Protein AF-A0A938GX32-F1 (afdb_monomer_lite)

Structure (mmCIF, N/CA/C/O backbone):
data_AF-A0A938GX32-F1
#
_entry.id   AF-A0A938GX32-F1
#
loop_
_atom_site.group_PDB
_atom_site.id
_atom_site.type_symbol
_atom_site.label_atom_id
_atom_site.label_alt_id
_atom_site.label_comp_id
_atom_site.label_asym_id
_atom_site.label_entity_id
_atom_site.label_seq_id
_atom_site.pdbx_PDB_ins_code
_atom_site.Cartn_x
_atom_site.Cartn_y
_atom_site.Cartn_z
_atom_site.occupancy
_atom_site.B_iso_or_equiv
_atom_site.auth_seq_id
_atom_site.auth_comp_id
_atom_site.auth_asym_id
_atom_site.auth_atom_id
_atom_site.pdbx_PDB_model_num
ATOM 1 N N . MET A 1 1 ? -0.284 32.832 59.019 1.00 38.94 1 MET A N 1
ATOM 2 C CA . MET A 1 1 ? 0.494 31.575 58.935 1.00 38.94 1 MET A CA 1
ATOM 3 C C . MET A 1 1 ? 0.194 30.928 57.585 1.00 38.94 1 MET A C 1
ATOM 5 O O . MET A 1 1 ? -0.957 30.590 57.352 1.00 38.94 1 MET A O 1
ATOM 9 N N . LYS A 1 2 ? 1.154 30.857 56.650 1.00 41.47 2 LYS A N 1
ATOM 10 C CA . LYS A 1 2 ? 0.941 30.199 55.344 1.00 41.47 2 LYS A CA 1
ATOM 11 C C . LYS A 1 2 ? 1.153 28.694 55.520 1.00 41.47 2 LYS A C 1
ATOM 13 O O . LYS A 1 2 ? 2.239 28.285 55.919 1.00 41.47 2 LYS A O 1
ATOM 18 N N . ALA A 1 3 ? 0.122 27.892 55.268 1.00 53.88 3 ALA A N 1
ATOM 19 C CA . ALA A 1 3 ? 0.222 26.439 55.330 1.00 53.88 3 ALA A CA 1
ATOM 20 C C . ALA A 1 3 ? 1.142 25.931 54.205 1.00 53.88 3 ALA A C 1
ATOM 22 O O . ALA A 1 3 ? 0.924 26.232 53.032 1.00 53.88 3 ALA A O 1
ATOM 23 N N . SER A 1 4 ? 2.181 25.181 54.573 1.00 57.97 4 SER A N 1
ATOM 24 C CA . SER A 1 4 ? 3.049 24.472 53.632 1.00 57.97 4 SER A CA 1
ATOM 25 C C . SER A 1 4 ? 2.275 23.274 53.087 1.00 57.97 4 SER A C 1
ATOM 27 O O . SER A 1 4 ? 1.996 22.334 53.833 1.00 57.97 4 SER A O 1
ATOM 29 N N . GLN A 1 5 ? 1.873 23.312 51.814 1.00 65.06 5 GLN A N 1
ATOM 30 C CA . GLN A 1 5 ? 1.311 22.125 51.172 1.00 65.06 5 GLN A CA 1
ATOM 31 C C . GLN A 1 5 ? 2.396 21.039 51.120 1.00 65.06 5 GLN A C 1
ATOM 33 O O . GLN A 1 5 ? 3.505 21.298 50.639 1.00 65.06 5 GLN A O 1
ATOM 38 N N . PRO A 1 6 ? 2.127 19.821 51.616 1.00 76.69 6 PRO A N 1
ATOM 39 C CA . PRO A 1 6 ? 3.126 18.769 51.610 1.00 76.69 6 PRO A CA 1
ATOM 40 C C . PRO A 1 6 ? 3.465 18.405 50.161 1.00 76.69 6 PRO A C 1
ATOM 42 O O . PRO A 1 6 ? 2.586 18.168 49.337 1.00 76.69 6 PRO A O 1
ATOM 45 N N . ARG A 1 7 ? 4.767 18.315 49.854 1.00 71.81 7 ARG A N 1
ATOM 46 C CA . ARG A 1 7 ? 5.318 17.981 48.521 1.00 71.81 7 ARG A CA 1
ATOM 47 C C . ARG A 1 7 ? 4.637 16.778 47.854 1.00 71.81 7 ARG A C 1
ATOM 49 O O . ARG A 1 7 ? 4.528 16.715 46.636 1.00 71.81 7 ARG A O 1
ATOM 56 N N . ARG A 1 8 ? 4.152 15.835 48.663 1.00 69.00 8 ARG A N 1
ATOM 57 C CA . ARG A 1 8 ? 3.424 14.640 48.228 1.00 69.00 8 ARG A CA 1
ATOM 58 C C . ARG A 1 8 ? 2.077 14.956 47.570 1.00 69.00 8 ARG A C 1
ATOM 60 O O . ARG A 1 8 ? 1.705 14.258 46.635 1.00 69.00 8 ARG A O 1
ATOM 67 N N . ASP A 1 9 ? 1.381 15.996 48.011 1.00 68.12 9 ASP A N 1
ATOM 68 C CA . ASP A 1 9 ? 0.094 16.396 47.436 1.00 68.12 9 ASP A CA 1
ATOM 69 C C . ASP A 1 9 ? 0.293 17.204 46.147 1.00 68.12 9 ASP A C 1
ATOM 71 O O . ASP A 1 9 ? -0.450 17.019 45.188 1.00 68.12 9 ASP A O 1
ATOM 75 N N . PHE A 1 10 ? 1.379 17.981 46.054 1.00 70.81 10 PHE A N 1
ATOM 76 C CA . PHE A 1 10 ? 1.808 18.602 44.795 1.00 70.81 10 PHE A CA 1
ATOM 77 C C . PHE A 1 10 ? 2.172 17.554 43.730 1.00 70.81 10 PHE A C 1
ATOM 79 O O . PHE A 1 10 ? 1.712 17.640 42.594 1.00 70.81 10 PHE A O 1
ATOM 86 N N . LEU A 1 11 ? 2.941 16.523 44.102 1.00 71.81 11 LEU A N 1
ATOM 87 C CA . LEU A 1 11 ? 3.303 15.432 43.188 1.00 71.81 11 LEU A CA 1
ATOM 88 C C . LEU A 1 11 ? 2.085 14.612 42.738 1.00 71.81 11 LEU A C 1
ATOM 90 O O . LEU A 1 11 ? 2.024 14.205 41.580 1.00 71.81 11 LEU A O 1
ATOM 94 N N . LYS A 1 12 ? 1.090 14.406 43.611 1.00 65.06 12 LYS A N 1
ATOM 95 C CA . LYS A 1 12 ? -0.176 13.753 43.240 1.00 65.06 12 LYS A CA 1
ATOM 96 C C . LYS A 1 12 ? -0.985 14.585 42.243 1.00 65.06 12 LYS A C 1
ATOM 98 O O . LYS A 1 12 ? -1.460 14.034 41.253 1.00 65.06 12 LYS A O 1
ATOM 103 N N . SER A 1 13 ? -1.091 15.897 42.454 1.00 61.19 13 SER A N 1
ATOM 104 C CA . SER A 1 13 ? -1.767 16.801 41.513 1.00 61.19 13 SER A CA 1
ATOM 105 C C . SER A 1 13 ? -1.036 16.898 40.167 1.00 61.19 13 SER A C 1
ATOM 107 O O . SER A 1 13 ? -1.679 16.917 39.120 1.00 61.19 13 SER A O 1
ATOM 109 N N . ALA A 1 14 ? 0.302 16.882 40.166 1.00 60.41 14 ALA A N 1
ATOM 110 C CA . ALA A 1 14 ? 1.103 16.865 38.941 1.00 60.41 14 ALA A CA 1
ATOM 111 C C . ALA A 1 14 ? 0.966 15.542 38.160 1.00 60.41 14 ALA A C 1
ATOM 113 O O . ALA A 1 14 ? 0.863 15.555 36.934 1.00 60.41 14 ALA A O 1
ATOM 114 N N . ALA A 1 15 ? 0.904 14.400 38.854 1.00 58.00 15 ALA A N 1
ATOM 115 C CA . ALA A 1 15 ?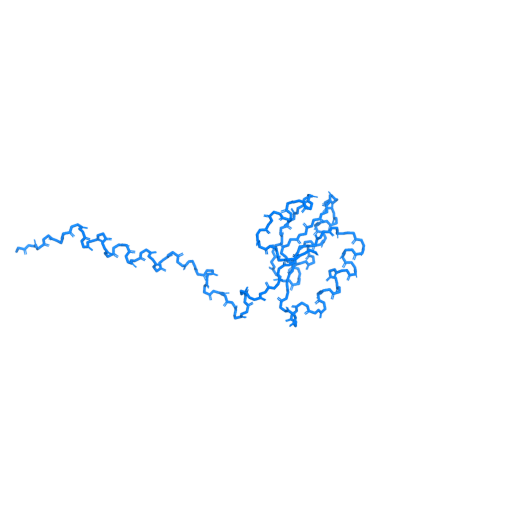 0.707 13.094 38.226 1.00 58.00 15 ALA A CA 1
ATOM 116 C C . ALA A 1 15 ? -0.681 12.956 37.573 1.00 58.00 15 ALA A C 1
ATOM 118 O O . ALA A 1 15 ? -0.779 12.436 36.463 1.00 58.00 15 ALA A O 1
ATOM 119 N N . ALA A 1 16 ? -1.733 13.482 38.210 1.00 57.38 16 ALA A N 1
ATOM 120 C CA . ALA A 1 16 ? -3.092 13.479 37.661 1.00 57.38 16 ALA A CA 1
ATOM 121 C C . ALA A 1 16 ? -3.257 14.401 36.432 1.00 57.38 16 ALA A C 1
ATOM 123 O O . ALA A 1 16 ? -4.053 14.113 35.539 1.00 57.38 16 ALA A O 1
ATOM 124 N N . GLY A 1 17 ? -2.484 15.491 36.349 1.00 54.66 17 GLY A N 1
ATOM 125 C CA . GLY A 1 17 ? -2.473 16.382 35.181 1.00 54.66 17 GLY A CA 1
ATOM 126 C C . GLY A 1 17 ? -1.755 15.790 33.960 1.00 54.66 17 GLY A C 1
ATOM 127 O O . GLY A 1 17 ? -2.179 16.002 32.824 1.00 54.66 17 GLY A O 1
ATOM 128 N N . MET A 1 18 ? -0.699 14.997 34.173 1.00 55.94 18 MET A N 1
ATOM 129 C CA . MET A 1 18 ? 0.067 14.385 33.078 1.00 55.94 18 MET A CA 1
ATOM 130 C C . MET A 1 18 ? -0.678 13.244 32.375 1.00 55.94 18 MET A C 1
ATOM 132 O O . MET A 1 18 ? -0.488 13.045 31.176 1.00 55.94 18 MET A O 1
ATOM 136 N N . THR A 1 19 ? -1.564 12.524 33.070 1.00 52.62 19 THR A N 1
ATOM 137 C CA . THR A 1 19 ? -2.353 11.445 32.451 1.00 52.62 19 THR A CA 1
ATOM 138 C C . THR A 1 19 ? -3.365 11.961 31.427 1.00 52.62 19 THR A C 1
ATOM 140 O O . THR A 1 19 ? -3.630 11.274 30.445 1.00 52.62 19 THR A O 1
ATOM 143 N N . ALA A 1 20 ? -3.877 13.186 31.595 1.00 52.81 20 ALA A N 1
ATOM 144 C CA . ALA A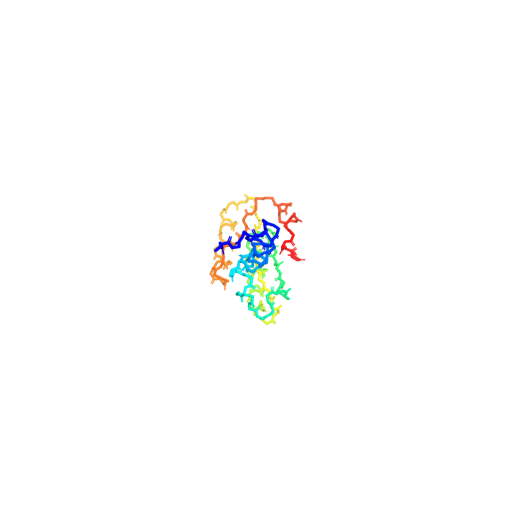 1 20 ? -4.773 13.816 30.623 1.00 52.81 20 ALA A CA 1
ATOM 145 C C . ALA A 1 20 ? -4.019 14.412 29.417 1.00 52.81 20 ALA A C 1
ATOM 147 O O . ALA A 1 20 ? -4.513 14.360 28.293 1.00 52.81 20 ALA A O 1
ATOM 148 N N . ALA A 1 21 ? -2.802 14.929 29.622 1.00 54.16 21 ALA A N 1
ATOM 149 C CA . ALA A 1 21 ? -1.991 15.541 28.563 1.00 54.16 21 ALA A CA 1
ATOM 150 C C . ALA A 1 21 ? -1.229 14.525 27.683 1.00 54.16 21 ALA A C 1
ATOM 152 O O . ALA A 1 21 ? -0.809 14.861 26.576 1.00 54.16 21 ALA A O 1
ATOM 153 N N . ALA A 1 22 ? -1.056 13.281 28.143 1.00 54.09 22 ALA A N 1
ATOM 154 C CA . ALA A 1 22 ? -0.381 12.224 27.382 1.00 54.09 22 ALA A CA 1
ATOM 155 C C . ALA A 1 22 ? -1.258 11.601 26.276 1.00 54.09 22 ALA A C 1
ATOM 157 O O . ALA A 1 22 ? -0.745 10.942 25.367 1.00 54.09 22 ALA A O 1
ATOM 158 N N . MET A 1 23 ? -2.573 11.835 26.298 1.00 50.59 23 MET A N 1
ATOM 159 C CA . MET A 1 23 ? -3.444 11.496 25.177 1.00 50.59 23 MET A CA 1
ATOM 160 C C . MET A 1 23 ? -3.297 12.570 24.102 1.00 50.59 23 MET A C 1
ATOM 162 O O . MET A 1 23 ? -4.075 13.515 24.031 1.00 50.59 23 MET A O 1
ATOM 166 N N . SER A 1 24 ? -2.269 12.434 23.258 1.00 53.06 24 SER A N 1
ATOM 167 C CA . SER A 1 24 ? -2.097 13.304 22.091 1.00 53.06 24 SER A CA 1
ATOM 168 C C . SER A 1 24 ? -3.431 13.451 21.345 1.00 53.06 24 SER A C 1
ATOM 170 O O . SER A 1 24 ? -4.161 12.470 21.178 1.00 53.06 24 SER A O 1
ATOM 172 N N . ALA A 1 25 ? -3.750 14.655 20.866 1.00 50.16 25 ALA A N 1
ATOM 173 C CA . ALA A 1 25 ? -4.963 14.940 20.091 1.00 50.16 25 ALA A CA 1
ATOM 174 C C . ALA A 1 25 ? -5.160 13.994 18.879 1.00 50.16 25 ALA A C 1
ATOM 176 O O . ALA A 1 25 ? -6.276 13.807 18.400 1.00 50.16 25 ALA A O 1
ATOM 177 N N . ARG A 1 26 ? -4.094 13.305 18.437 1.00 50.22 26 ARG A N 1
ATOM 178 C CA . ARG A 1 26 ? -4.137 12.219 17.441 1.00 50.22 26 ARG A CA 1
ATOM 179 C C . ARG A 1 26 ? -4.946 10.993 17.883 1.00 50.22 26 ARG A C 1
ATOM 181 O O . ARG A 1 26 ? -5.355 10.214 17.033 1.00 50.22 26 ARG A O 1
ATOM 188 N N . SER A 1 27 ? -5.169 10.803 19.184 1.00 50.84 27 SER A N 1
ATOM 189 C CA . SER A 1 27 ? -6.021 9.735 19.725 1.00 50.84 27 SER A CA 1
ATOM 190 C C . SER A 1 27 ? -7.516 10.061 19.652 1.00 50.84 27 SER A C 1
ATOM 192 O O . SER A 1 27 ? -8.319 9.139 19.5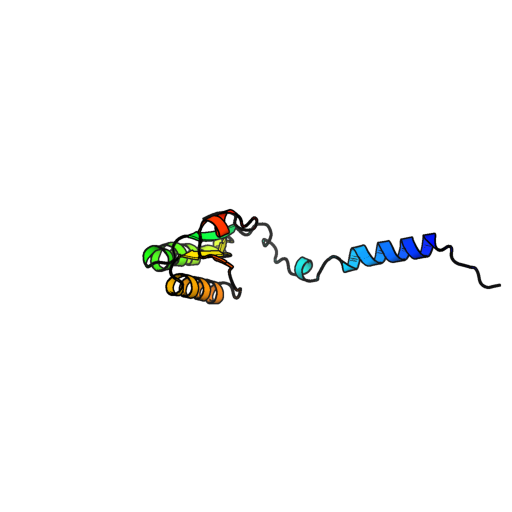48 1.00 50.84 27 SER A O 1
ATOM 194 N N . TYR A 1 28 ? -7.881 11.348 19.653 1.00 42.88 28 TYR A N 1
ATOM 195 C CA . TYR A 1 28 ? -9.272 11.809 19.589 1.00 42.88 28 TYR A CA 1
ATOM 196 C C . TYR A 1 28 ? -9.796 11.933 18.155 1.00 42.88 28 TYR A C 1
ATOM 198 O O . TYR A 1 28 ? -10.988 11.779 17.925 1.00 42.88 28 TYR A O 1
ATOM 206 N N . ALA A 1 29 ? -8.910 12.109 17.170 1.00 47.56 29 ALA A N 1
ATOM 207 C CA . ALA A 1 29 ? -9.259 12.029 15.749 1.00 47.56 29 ALA A CA 1
ATOM 208 C C . ALA A 1 29 ? -9.429 10.579 15.242 1.00 47.56 29 ALA A C 1
ATOM 210 O O . ALA A 1 29 ? -9.318 10.319 14.044 1.00 47.56 29 ALA A O 1
ATOM 211 N N . ARG A 1 30 ? -9.678 9.612 16.137 1.00 51.34 30 ARG A N 1
ATOM 212 C CA . ARG A 1 30 ? -10.079 8.260 15.743 1.00 51.34 30 ARG A CA 1
ATOM 213 C C . ARG A 1 30 ? -11.500 8.330 15.206 1.00 51.34 30 ARG A C 1
ATOM 215 O O . ARG A 1 30 ? -12.469 8.255 15.955 1.00 51.34 30 ARG A O 1
ATOM 222 N N . ILE A 1 31 ? -11.595 8.493 13.892 1.00 58.94 31 ILE A N 1
ATOM 223 C CA . ILE A 1 31 ? -12.813 8.249 13.123 1.00 58.94 31 ILE A CA 1
ATOM 224 C C . ILE A 1 31 ? -13.373 6.894 13.581 1.00 58.94 31 ILE A C 1
ATOM 226 O O . ILE A 1 31 ? -12.615 5.931 13.723 1.00 58.94 31 ILE A O 1
ATOM 230 N N . VAL A 1 32 ? -14.672 6.823 13.869 1.00 53.12 32 VAL A N 1
ATOM 231 C CA . VAL A 1 32 ? -15.350 5.564 14.214 1.00 53.12 32 VAL A CA 1
ATOM 232 C C . VAL A 1 32 ? -14.992 4.511 13.155 1.00 53.12 32 VAL A C 1
ATOM 234 O O . VAL A 1 32 ? -15.106 4.778 11.963 1.00 53.12 32 VAL A O 1
ATOM 237 N N . GLY A 1 33 ? -14.478 3.355 13.584 1.00 63.12 33 GLY A N 1
ATOM 238 C CA . GLY A 1 33 ? -13.968 2.304 12.689 1.00 63.12 33 GLY A CA 1
ATOM 239 C C . GLY A 1 33 ? -12.472 2.381 12.348 1.00 63.12 33 GLY A C 1
ATOM 240 O O . GLY A 1 33 ? -11.965 1.492 11.676 1.00 63.12 33 GLY A O 1
ATOM 241 N N . ALA A 1 34 ? -11.717 3.375 12.834 1.00 61.66 34 ALA A N 1
ATOM 242 C CA . ALA A 1 34 ? -10.265 3.458 12.609 1.00 61.66 34 ALA A CA 1
ATOM 243 C C . ALA A 1 34 ? -9.462 2.316 13.264 1.00 61.66 34 ALA A C 1
ATOM 245 O O . ALA A 1 34 ? -8.372 2.001 12.793 1.00 61.66 34 ALA A O 1
ATOM 246 N N . ASN A 1 35 ? -9.987 1.714 14.337 1.00 69.12 35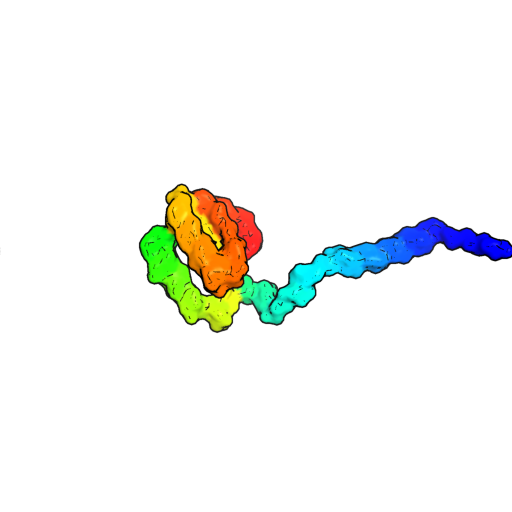 ASN A N 1
ATOM 247 C CA . ASN A 1 35 ? -9.410 0.506 14.939 1.00 69.12 35 ASN A CA 1
ATOM 248 C C . ASN A 1 35 ? -9.807 -0.777 14.187 1.00 69.12 35 ASN A C 1
ATOM 250 O O . ASN A 1 35 ? -9.114 -1.773 14.322 1.00 69.12 35 ASN A O 1
ATOM 254 N N . GLU A 1 36 ? -10.873 -0.730 13.386 1.00 81.38 36 GLU A N 1
ATOM 255 C CA . GLU A 1 36 ? -11.381 -1.852 12.578 1.00 81.38 36 GLU A CA 1
ATOM 256 C C . GLU A 1 36 ? -10.896 -1.769 11.121 1.00 81.38 36 GLU A C 1
ATOM 258 O O . GLU A 1 36 ? -11.418 -2.455 10.245 1.00 81.38 36 GLU A O 1
ATOM 263 N N . ARG A 1 37 ? -9.974 -0.843 10.817 1.00 92.00 37 ARG A N 1
ATOM 264 C CA . ARG A 1 37 ? -9.508 -0.600 9.451 1.00 92.00 37 ARG A CA 1
ATOM 265 C C . ARG A 1 37 ? -8.424 -1.600 9.085 1.00 92.00 37 ARG A C 1
ATOM 267 O O . ARG A 1 37 ? -7.378 -1.594 9.724 1.00 92.00 37 ARG A O 1
ATOM 274 N N . ILE A 1 38 ? -8.647 -2.366 8.021 1.00 94.94 38 ILE A N 1
ATOM 275 C CA . ILE A 1 38 ? -7.675 -3.325 7.489 1.00 94.94 38 ILE A CA 1
ATOM 276 C C . ILE A 1 38 ? -6.543 -2.559 6.803 1.00 94.94 38 ILE A C 1
ATOM 278 O O . ILE A 1 38 ? -6.750 -1.863 5.807 1.00 94.94 38 ILE A O 1
ATOM 282 N N . ARG A 1 39 ? -5.327 -2.694 7.318 1.00 96.56 39 ARG A N 1
ATOM 283 C CA . ARG A 1 39 ? -4.136 -2.027 6.798 1.00 96.56 39 ARG A CA 1
ATOM 284 C C . ARG A 1 39 ? -3.324 -2.968 5.929 1.00 96.56 39 ARG A C 1
ATOM 286 O O . ARG A 1 39 ? -2.747 -3.947 6.393 1.00 96.56 39 ARG A O 1
ATOM 293 N N . LEU A 1 40 ? -3.247 -2.636 4.651 1.00 98.00 40 LEU A N 1
ATOM 294 C CA . LEU A 1 40 ? -2.634 -3.461 3.623 1.00 98.00 40 LEU A CA 1
ATOM 295 C C . LEU A 1 40 ? -1.209 -3.001 3.295 1.00 98.00 40 LEU A C 1
ATOM 297 O O . LEU A 1 40 ? -0.914 -1.801 3.229 1.00 98.00 40 LEU A O 1
ATOM 301 N N . GLY A 1 41 ? -0.329 -3.965 3.032 1.00 98.31 41 GLY A N 1
ATOM 302 C CA . GLY A 1 41 ? 1.010 -3.743 2.496 1.00 98.31 41 GLY A CA 1
ATOM 303 C C . GLY A 1 41 ? 1.143 -4.292 1.077 1.00 98.31 41 GLY A C 1
ATOM 304 O O . GLY A 1 41 ? 1.201 -5.498 0.896 1.00 98.31 41 GLY A O 1
ATOM 305 N N . GLN A 1 42 ? 1.266 -3.439 0.057 1.00 98.56 42 GLN A N 1
ATOM 306 C CA . GLN A 1 42 ? 1.475 -3.932 -1.311 1.00 98.56 42 GLN A CA 1
ATOM 307 C C . GLN A 1 42 ? 2.924 -4.393 -1.504 1.00 98.56 42 GLN A C 1
ATOM 309 O O . GLN A 1 42 ? 3.838 -3.567 -1.525 1.00 98.56 42 GLN A O 1
ATOM 314 N N . ILE A 1 43 ? 3.146 -5.686 -1.742 1.00 98.56 43 ILE A N 1
ATOM 315 C CA . ILE A 1 43 ? 4.451 -6.212 -2.168 1.00 98.56 43 ILE A CA 1
ATOM 316 C C . ILE A 1 43 ? 4.457 -6.391 -3.692 1.00 98.56 43 ILE A C 1
ATOM 318 O O . ILE A 1 43 ? 3.590 -7.048 -4.262 1.00 98.56 43 ILE A O 1
ATOM 322 N N . GLY A 1 44 ? 5.446 -5.798 -4.361 1.00 98.19 44 GLY A N 1
ATOM 323 C CA . GLY A 1 44 ? 5.561 -5.761 -5.817 1.00 98.19 44 GLY A CA 1
ATOM 324 C C . GLY A 1 44 ? 4.682 -4.671 -6.432 1.00 98.19 44 GLY A C 1
ATOM 325 O O . GLY A 1 44 ? 3.464 -4.801 -6.505 1.00 98.19 44 GLY A O 1
ATOM 326 N N . CYS A 1 45 ? 5.308 -3.609 -6.938 1.00 98.19 45 CYS A N 1
ATOM 327 C CA . CYS A 1 45 ? 4.644 -2.414 -7.470 1.00 98.19 45 CYS A CA 1
ATOM 328 C C . CYS A 1 45 ? 4.759 -2.319 -9.006 1.00 98.19 45 CYS A C 1
ATOM 330 O O . CYS A 1 45 ? 4.771 -1.232 -9.582 1.00 98.19 45 CYS A O 1
ATOM 332 N N . GLY A 1 46 ? 4.879 -3.463 -9.687 1.00 96.88 46 GLY A N 1
ATOM 333 C CA . GLY A 1 46 ? 4.887 -3.546 -11.151 1.00 96.88 46 GLY A CA 1
ATOM 334 C C . GLY A 1 46 ? 3.491 -3.416 -11.775 1.00 96.88 46 GLY A C 1
ATOM 335 O O . GLY A 1 46 ? 2.512 -3.112 -11.097 1.00 96.88 46 GLY A O 1
ATOM 336 N N . GLY A 1 47 ? 3.371 -3.717 -13.073 1.00 97.75 47 GLY A N 1
ATOM 337 C CA . GLY A 1 47 ? 2.114 -3.548 -13.820 1.00 97.75 47 GLY A CA 1
ATOM 338 C C . GLY A 1 47 ? 0.905 -4.278 -13.216 1.00 97.75 47 GLY A C 1
ATOM 339 O O . GLY A 1 47 ? -0.165 -3.691 -13.114 1.00 97.75 47 GLY A O 1
ATOM 340 N N . ARG A 1 48 ? 1.079 -5.523 -12.749 1.00 97.81 48 ARG A N 1
ATOM 341 C CA . ARG A 1 48 ? 0.017 -6.273 -12.044 1.00 97.81 48 ARG A CA 1
ATOM 342 C C . ARG A 1 48 ? -0.250 -5.734 -10.639 1.00 97.81 48 ARG A C 1
ATOM 344 O O . ARG A 1 48 ? -1.407 -5.584 -10.263 1.00 97.81 48 ARG A O 1
ATOM 351 N N . GLY A 1 49 ? 0.814 -5.412 -9.901 1.00 97.94 49 GLY A N 1
ATOM 352 C CA . GLY A 1 49 ? 0.726 -4.864 -8.547 1.00 97.94 49 GLY A CA 1
ATOM 353 C C . GLY A 1 49 ? -0.125 -3.604 -8.506 1.00 97.94 49 GLY A C 1
ATOM 354 O O . GLY A 1 49 ? -1.128 -3.557 -7.807 1.00 97.94 49 GLY A O 1
ATOM 355 N N . ILE A 1 50 ? 0.210 -2.622 -9.341 1.00 97.88 50 ILE A N 1
ATOM 356 C CA . ILE A 1 50 ? -0.553 -1.375 -9.414 1.00 97.88 50 ILE A CA 1
ATOM 357 C C . ILE A 1 50 ? -1.864 -1.593 -10.179 1.00 97.88 50 ILE A C 1
ATOM 359 O O . ILE A 1 50 ? -2.941 -1.376 -9.636 1.00 97.88 50 ILE A O 1
ATOM 363 N N . GLY A 1 51 ? -1.791 -2.044 -11.433 1.00 97.62 51 GLY A N 1
ATOM 364 C CA . GLY A 1 51 ? -2.925 -2.021 -12.360 1.00 97.62 51 GLY A CA 1
ATOM 365 C C . GLY A 1 51 ? -4.043 -3.017 -12.054 1.00 97.62 51 GLY A C 1
ATOM 366 O O . GLY A 1 51 ? -5.181 -2.766 -12.443 1.00 97.62 51 GLY A O 1
ATOM 367 N N . ALA A 1 52 ? -3.748 -4.120 -11.361 1.00 97.69 52 ALA A N 1
ATOM 368 C CA . ALA A 1 52 ? -4.747 -5.124 -11.002 1.00 97.69 52 ALA A CA 1
ATOM 369 C C . ALA A 1 52 ? -5.004 -5.166 -9.493 1.00 97.69 52 ALA A C 1
ATOM 371 O O . ALA A 1 52 ? -6.151 -5.017 -9.082 1.00 97.69 52 ALA A O 1
ATOM 372 N N . HIS A 1 53 ? -3.968 -5.348 -8.669 1.00 97.94 53 HIS A N 1
ATOM 373 C CA . HIS A 1 53 ? -4.156 -5.552 -7.229 1.00 97.94 53 HIS A CA 1
ATOM 374 C C . HIS A 1 53 ? -4.564 -4.258 -6.524 1.00 97.94 53 HIS A C 1
ATOM 376 O O . HIS A 1 53 ? -5.678 -4.183 -6.010 1.00 97.94 53 HIS A O 1
ATOM 382 N N . MET A 1 54 ? -3.737 -3.210 -6.591 1.00 98.25 54 MET A N 1
ATOM 383 C CA . MET A 1 54 ? -4.041 -1.932 -5.939 1.00 98.25 54 MET A CA 1
ATOM 384 C C . MET A 1 54 ? -5.322 -1.297 -6.479 1.00 98.25 54 MET A C 1
ATOM 386 O O . MET A 1 54 ? -6.187 -0.901 -5.703 1.00 98.25 54 MET A O 1
ATOM 390 N N . MET A 1 55 ? -5.482 -1.247 -7.805 1.00 97.75 55 MET A N 1
ATOM 391 C CA . MET A 1 55 ? -6.698 -0.713 -8.429 1.00 97.75 55 MET A CA 1
ATOM 392 C C . MET A 1 55 ? -7.939 -1.566 -8.138 1.00 97.75 55 MET A C 1
ATOM 394 O O . MET A 1 55 ? -9.042 -1.030 -8.076 1.00 97.75 55 MET A O 1
ATOM 398 N N . GLY A 1 56 ? -7.788 -2.884 -7.993 1.00 97.88 56 GLY A N 1
ATOM 399 C CA . GLY A 1 56 ? -8.876 -3.789 -7.630 1.00 97.88 56 GLY A CA 1
ATOM 400 C C . GLY A 1 56 ? -9.346 -3.553 -6.200 1.00 97.88 56 GLY A C 1
ATOM 401 O O . GLY A 1 56 ? -10.534 -3.347 -5.981 1.00 97.88 56 GLY A O 1
ATOM 402 N N . VAL A 1 57 ? -8.410 -3.497 -5.250 1.00 97.62 57 VAL A N 1
ATOM 403 C CA . VAL A 1 57 ? -8.694 -3.205 -3.838 1.00 97.62 57 VAL A CA 1
ATOM 404 C C . VAL A 1 57 ? -9.306 -1.816 -3.674 1.00 97.62 57 VAL A C 1
ATOM 406 O O . VAL A 1 57 ? -10.322 -1.681 -3.001 1.00 97.62 57 VAL A O 1
ATOM 409 N N . HIS A 1 58 ? -8.763 -0.795 -4.346 1.00 97.56 58 HIS A N 1
ATOM 410 C CA . HIS A 1 58 ? -9.249 0.584 -4.224 1.00 97.56 58 HIS A CA 1
ATOM 411 C C . HIS A 1 58 ? -10.729 0.755 -4.619 1.00 97.56 58 HIS A C 1
ATOM 413 O O . HIS A 1 58 ? -11.409 1.658 -4.146 1.00 97.56 58 HIS A O 1
ATOM 419 N N . LYS A 1 59 ? -11.280 -0.128 -5.463 1.00 97.81 59 LYS A N 1
ATOM 420 C CA . LYS A 1 59 ? -12.717 -0.103 -5.797 1.00 97.81 59 LYS A CA 1
ATOM 421 C C . LYS A 1 59 ? -13.619 -0.445 -4.610 1.00 97.81 59 LYS A C 1
ATOM 423 O O . LYS A 1 59 ? -14.788 -0.066 -4.622 1.00 97.81 59 LYS A O 1
ATOM 428 N N . HIS A 1 60 ? -13.097 -1.176 -3.629 1.00 96.88 60 HIS A N 1
ATOM 429 C CA . HIS A 1 60 ? -13.858 -1.735 -2.512 1.00 96.88 60 HIS A CA 1
ATOM 430 C C . HIS A 1 60 ? -13.373 -1.241 -1.144 1.00 96.88 60 HIS A C 1
ATOM 432 O O . HIS A 1 60 ? -14.073 -1.422 -0.154 1.00 96.88 60 HIS A O 1
ATOM 438 N N . ASP A 1 61 ? -12.220 -0.576 -1.080 1.00 95.56 61 ASP A N 1
ATOM 439 C CA . ASP A 1 61 ? -11.550 -0.175 0.160 1.00 95.56 61 ASP A CA 1
ATOM 440 C C . ASP A 1 61 ? -12.437 0.612 1.144 1.00 95.56 61 ASP A C 1
ATOM 442 O O . ASP A 1 61 ? -12.388 0.375 2.346 1.00 95.56 61 ASP A O 1
ATOM 446 N N . LYS A 1 62 ? -13.315 1.498 0.665 1.00 93.25 62 LYS A N 1
ATOM 447 C CA . LYS A 1 62 ? -14.248 2.254 1.510 1.00 93.25 62 LYS A CA 1
ATOM 448 C C . LYS A 1 62 ? -15.332 1.367 2.107 1.00 93.25 62 LYS A C 1
ATOM 450 O O . LYS A 1 62 ? -15.710 1.586 3.253 1.00 93.25 62 LYS A O 1
ATOM 455 N N . ALA A 1 63 ? -15.841 0.412 1.328 1.00 93.69 63 ALA A N 1
ATOM 456 C CA . ALA A 1 63 ? -16.890 -0.506 1.766 1.00 93.69 63 ALA A CA 1
ATOM 457 C C . ALA A 1 63 ? -16.339 -1.541 2.756 1.00 93.69 63 ALA A C 1
ATOM 459 O O . ALA A 1 63 ? -16.971 -1.809 3.770 1.00 93.69 63 ALA A O 1
ATOM 460 N N . GLU A 1 64 ? -15.130 -2.040 2.495 1.00 92.81 64 GLU A N 1
ATOM 461 C CA . GLU A 1 64 ? -14.443 -3.040 3.324 1.00 92.81 64 GLU A CA 1
ATOM 462 C C . GLU A 1 64 ? -13.598 -2.420 4.448 1.00 92.81 64 GLU A C 1
ATOM 464 O O . GLU A 1 64 ? -12.886 -3.125 5.157 1.00 92.81 64 GLU A O 1
ATOM 469 N N . ASN A 1 65 ? -13.641 -1.091 4.605 1.00 94.62 65 ASN A N 1
ATOM 470 C CA . ASN A 1 65 ? -12.822 -0.340 5.557 1.00 94.62 65 ASN A CA 1
ATOM 471 C C . ASN A 1 65 ? -11.333 -0.743 5.501 1.00 94.62 65 ASN A C 1
ATOM 473 O O . ASN A 1 65 ? -10.718 -1.045 6.520 1.00 94.62 65 ASN A O 1
ATOM 477 N N . ALA A 1 66 ? -10.745 -0.743 4.306 1.00 95.19 66 ALA A N 1
ATOM 478 C CA . ALA A 1 66 ? -9.341 -1.051 4.067 1.00 95.19 66 ALA A CA 1
ATOM 479 C C . ALA A 1 66 ? -8.553 0.194 3.624 1.00 95.19 66 ALA A C 1
ATOM 481 O O . ALA A 1 66 ? -9.116 1.166 3.121 1.00 95.19 66 ALA A O 1
ATOM 482 N N . GLU A 1 67 ? -7.237 0.186 3.822 1.00 96.25 67 GLU A N 1
ATOM 483 C CA . GLU A 1 67 ? -6.320 1.173 3.243 1.00 96.25 67 GLU A CA 1
ATOM 484 C C . GLU A 1 67 ? -4.934 0.563 3.021 1.00 96.25 67 GLU A C 1
ATOM 486 O O . GLU A 1 67 ? -4.519 -0.334 3.752 1.00 96.25 67 GLU A O 1
ATOM 491 N N . TYR A 1 68 ? -4.169 1.081 2.058 1.00 97.81 68 TYR A N 1
ATOM 492 C CA . TYR A 1 68 ? -2.746 0.750 1.969 1.00 97.81 68 TYR A CA 1
ATOM 493 C C . TYR A 1 68 ? -1.938 1.646 2.906 1.00 97.81 68 TYR A C 1
ATOM 495 O O . TYR A 1 68 ? -2.017 2.869 2.807 1.00 97.81 68 TYR A O 1
ATOM 503 N N . VAL A 1 69 ? -1.101 1.046 3.754 1.00 97.69 69 VAL A N 1
ATOM 504 C CA . VAL A 1 69 ? -0.197 1.770 4.673 1.00 97.69 69 VAL A CA 1
ATOM 505 C C . VAL A 1 69 ? 1.279 1.597 4.324 1.00 97.69 69 VAL A C 1
ATOM 507 O O . VAL A 1 69 ? 2.124 2.378 4.772 1.00 97.69 69 VAL A O 1
ATOM 510 N N . ALA A 1 70 ? 1.600 0.601 3.496 1.00 98.56 70 ALA A N 1
ATOM 511 C CA . ALA A 1 70 ? 2.953 0.319 3.045 1.00 98.56 70 ALA A CA 1
ATOM 512 C C . ALA A 1 70 ? 2.974 -0.194 1.601 1.00 98.56 70 ALA A C 1
ATOM 514 O O . ALA A 1 70 ? 2.035 -0.834 1.131 1.00 98.56 70 ALA A O 1
ATOM 515 N N . VAL A 1 71 ? 4.073 0.075 0.902 1.00 98.62 71 VAL A N 1
ATOM 516 C CA . VAL A 1 71 ? 4.362 -0.438 -0.440 1.00 98.62 71 VAL A CA 1
ATOM 517 C C . VAL A 1 71 ? 5.816 -0.896 -0.510 1.00 98.62 71 VAL A C 1
ATOM 519 O O . VAL A 1 71 ? 6.706 -0.264 0.068 1.00 98.62 71 VAL A O 1
ATOM 522 N N . SER A 1 72 ? 6.082 -1.982 -1.233 1.00 98.69 72 SER A N 1
ATOM 523 C CA . SER A 1 72 ? 7.429 -2.508 -1.425 1.00 98.69 72 SER A CA 1
ATOM 524 C C . SER A 1 72 ? 7.715 -2.894 -2.864 1.00 98.69 72 SER A C 1
ATOM 526 O O . SER A 1 72 ? 6.937 -3.590 -3.512 1.00 98.69 72 SER A O 1
ATOM 528 N N . ASP A 1 73 ? 8.868 -2.445 -3.350 1.00 98.50 73 ASP A N 1
ATOM 529 C CA . ASP A 1 73 ? 9.451 -2.857 -4.623 1.00 98.50 73 ASP A CA 1
ATOM 530 C C . ASP A 1 73 ? 10.951 -2.513 -4.606 1.00 98.50 73 ASP A C 1
ATOM 532 O O . ASP A 1 73 ? 11.293 -1.414 -4.150 1.00 98.50 73 ASP A O 1
ATOM 536 N N . PRO A 1 74 ? 11.857 -3.380 -5.097 1.00 98.12 74 PRO A N 1
ATOM 537 C CA . PRO A 1 74 ? 13.273 -3.038 -5.233 1.00 98.12 74 PRO A CA 1
ATOM 538 C C . PRO A 1 74 ? 13.501 -1.841 -6.164 1.00 98.12 74 PRO A C 1
ATOM 540 O O . PRO A 1 74 ? 14.373 -1.004 -5.913 1.00 98.12 74 PRO A O 1
ATOM 543 N N . TYR A 1 75 ? 12.694 -1.717 -7.222 1.00 98.25 75 TYR A N 1
ATOM 544 C CA . TYR A 1 75 ? 12.783 -0.624 -8.174 1.00 98.25 75 TYR A CA 1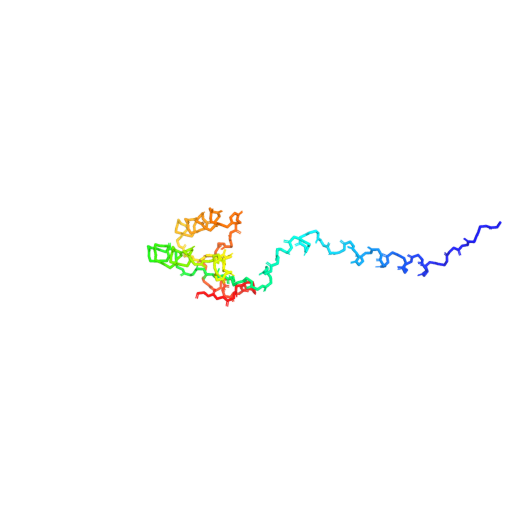
ATOM 545 C C . TYR A 1 75 ? 12.068 0.623 -7.650 1.00 98.25 75 TYR A C 1
ATOM 547 O O . TYR A 1 75 ? 10.842 0.693 -7.530 1.00 98.25 75 TYR A O 1
ATOM 555 N N . ARG A 1 76 ? 12.866 1.662 -7.385 1.00 98.38 76 ARG A N 1
ATOM 556 C CA . ARG A 1 76 ? 12.412 2.936 -6.814 1.00 98.38 76 ARG A CA 1
ATOM 557 C C . ARG A 1 76 ? 11.242 3.561 -7.578 1.00 98.38 76 ARG A C 1
ATOM 559 O O . ARG A 1 76 ? 10.283 3.982 -6.943 1.00 98.38 76 ARG A O 1
ATOM 566 N N . GLY A 1 77 ? 11.295 3.581 -8.911 1.00 98.44 77 GLY A N 1
ATOM 567 C CA . GLY A 1 77 ? 10.259 4.222 -9.725 1.00 98.44 77 GLY A CA 1
ATOM 568 C C . GLY A 1 77 ? 8.879 3.580 -9.561 1.00 98.44 77 GLY A C 1
ATOM 569 O O . GLY A 1 77 ? 7.876 4.285 -9.504 1.00 98.44 77 GLY A O 1
ATOM 570 N N . ASN A 1 78 ? 8.816 2.254 -9.429 1.00 98.38 78 ASN A N 1
ATOM 571 C CA . ASN A 1 78 ? 7.562 1.538 -9.179 1.00 98.38 78 ASN A CA 1
ATOM 572 C C . ASN A 1 78 ? 7.031 1.815 -7.772 1.00 98.38 78 ASN A C 1
ATOM 574 O O . ASN A 1 78 ? 5.847 2.100 -7.595 1.00 98.38 78 ASN A O 1
ATOM 578 N N . ARG A 1 79 ? 7.921 1.783 -6.778 1.00 98.25 79 ARG A N 1
ATOM 579 C CA . ARG A 1 79 ? 7.580 2.052 -5.379 1.00 98.25 79 ARG A CA 1
ATOM 580 C C . ARG A 1 79 ? 7.032 3.466 -5.173 1.00 98.25 79 ARG A C 1
ATOM 582 O O . ARG A 1 79 ? 6.017 3.635 -4.505 1.00 98.25 79 ARG A O 1
ATOM 589 N N . GLU A 1 80 ? 7.664 4.468 -5.781 1.00 98.56 80 GLU A N 1
ATOM 590 C CA . GLU A 1 80 ? 7.217 5.864 -5.704 1.00 98.56 80 GLU A CA 1
ATOM 591 C C . GLU A 1 80 ? 5.876 6.072 -6.421 1.00 98.56 80 GLU A C 1
ATOM 593 O O . GLU A 1 80 ? 5.012 6.774 -5.899 1.00 98.56 80 GLU A O 1
ATOM 598 N N . LYS A 1 81 ? 5.655 5.415 -7.569 1.00 98.50 81 LYS A N 1
ATOM 599 C CA . LYS A 1 81 ? 4.357 5.426 -8.267 1.00 98.50 81 LYS A CA 1
ATOM 600 C C . LYS A 1 81 ? 3.239 4.829 -7.410 1.00 98.50 81 LYS A C 1
ATOM 602 O O . LYS A 1 81 ? 2.184 5.442 -7.277 1.00 98.50 81 LYS A O 1
ATOM 607 N N . ALA A 1 82 ? 3.471 3.668 -6.798 1.00 98.44 82 ALA A N 1
ATOM 608 C CA . ALA A 1 82 ? 2.502 3.052 -5.894 1.00 98.44 82 ALA A CA 1
ATOM 609 C C . ALA A 1 82 ? 2.213 3.950 -4.679 1.00 98.44 82 ALA A C 1
ATOM 611 O O . ALA A 1 82 ? 1.055 4.183 -4.341 1.00 98.44 82 ALA A O 1
ATOM 612 N N . ALA A 1 83 ? 3.248 4.535 -4.070 1.00 98.56 83 ALA A N 1
ATOM 613 C CA . ALA A 1 83 ? 3.074 5.465 -2.958 1.00 98.56 83 ALA A CA 1
ATOM 614 C C . ALA A 1 83 ? 2.288 6.727 -3.353 1.00 98.56 83 ALA A C 1
ATOM 616 O O . ALA A 1 83 ? 1.487 7.225 -2.561 1.00 98.56 83 ALA A O 1
ATOM 617 N N . ALA A 1 84 ? 2.485 7.233 -4.574 1.00 98.56 84 ALA A N 1
ATOM 618 C CA . ALA A 1 84 ? 1.730 8.363 -5.103 1.00 98.56 84 ALA A CA 1
ATOM 619 C C . ALA A 1 84 ? 0.238 8.035 -5.262 1.00 98.56 84 ALA A C 1
ATOM 621 O O . ALA A 1 84 ? -0.595 8.857 -4.884 1.00 98.56 84 ALA A O 1
ATOM 622 N N . HIS A 1 85 ? -0.104 6.831 -5.736 1.00 98.19 85 HIS A N 1
ATOM 623 C CA . HIS A 1 85 ? -1.491 6.361 -5.765 1.00 98.19 85 HIS A CA 1
ATOM 624 C C . HIS A 1 85 ? -2.106 6.319 -4.366 1.00 98.19 85 HIS A C 1
ATOM 626 O O . HIS A 1 85 ? -3.158 6.916 -4.152 1.00 98.19 85 HIS A O 1
ATOM 632 N N . CYS A 1 86 ? -1.424 5.718 -3.386 1.00 97.75 86 CYS A N 1
ATOM 633 C CA . CYS A 1 86 ? -1.921 5.697 -2.008 1.00 97.75 86 CYS A CA 1
ATOM 634 C C . CYS A 1 86 ? -2.144 7.113 -1.456 1.00 97.75 86 CYS A C 1
ATOM 636 O O . CYS A 1 86 ? -3.172 7.383 -0.839 1.00 97.75 86 CYS A O 1
ATOM 638 N N . LYS A 1 87 ? -1.225 8.047 -1.730 1.00 97.69 87 LYS A N 1
ATOM 639 C CA . LYS A 1 87 ? -1.377 9.450 -1.325 1.00 97.69 87 LYS A CA 1
ATOM 640 C C . LYS A 1 87 ? -2.578 10.119 -1.989 1.00 97.69 87 LYS A C 1
ATOM 642 O O . LYS A 1 87 ? -3.276 10.888 -1.335 1.00 97.69 87 LYS A O 1
ATOM 647 N N . GLN A 1 88 ? -2.821 9.837 -3.266 1.00 97.81 88 GLN A N 1
ATOM 648 C CA . GLN A 1 88 ? -3.978 10.347 -3.997 1.00 97.81 88 GLN A CA 1
ATOM 649 C C . GLN A 1 88 ? -5.298 9.799 -3.434 1.00 97.81 88 GLN A C 1
ATOM 651 O O . GLN A 1 88 ? -6.268 10.544 -3.334 1.00 97.81 88 GLN A O 1
ATOM 656 N N . TRP A 1 89 ? -5.340 8.516 -3.072 1.00 96.56 89 TRP A N 1
ATOM 657 C CA . TRP A 1 89 ? -6.558 7.837 -2.625 1.00 96.56 89 TRP A CA 1
ATOM 658 C C . TRP A 1 89 ? -6.904 8.106 -1.162 1.00 96.56 89 TRP A C 1
ATOM 660 O O . TRP A 1 89 ? -8.068 8.336 -0.839 1.00 96.56 89 TRP A O 1
ATOM 670 N N . TYR A 1 90 ? -5.896 8.105 -0.290 1.00 94.19 90 TYR A N 1
ATOM 671 C CA . TYR A 1 90 ? -6.079 8.140 1.164 1.00 94.19 90 TYR A CA 1
ATOM 672 C C . TYR A 1 90 ? -5.616 9.455 1.804 1.00 94.19 90 TYR A C 1
ATOM 674 O O . TYR A 1 90 ? -5.851 9.687 2.987 1.00 94.19 90 TYR A O 1
ATOM 682 N N . GLY A 1 91 ? -4.936 10.329 1.053 1.00 94.19 91 GLY A N 1
ATOM 683 C CA . GLY A 1 91 ? -4.411 11.599 1.565 1.00 94.19 91 GLY A CA 1
ATOM 684 C C . GLY A 1 91 ? -3.202 11.459 2.498 1.00 94.19 91 GLY A C 1
ATOM 685 O O . GLY A 1 91 ? -2.719 12.458 3.031 1.00 94.19 91 GLY A O 1
ATOM 686 N N . THR A 1 92 ? -2.685 10.244 2.696 1.00 89.81 92 THR A N 1
ATOM 687 C CA . THR A 1 92 ? -1.588 9.938 3.620 1.00 89.81 92 THR A CA 1
ATOM 688 C C . THR A 1 92 ? -0.360 9.413 2.879 1.00 89.81 92 THR A C 1
ATOM 690 O O . THR A 1 92 ? -0.448 8.773 1.832 1.00 89.81 92 THR A O 1
ATOM 693 N N . ASN A 1 93 ? 0.829 9.710 3.412 1.00 96.06 93 ASN A N 1
ATOM 694 C CA . ASN A 1 93 ? 2.054 9.093 2.908 1.00 96.06 93 ASN A CA 1
ATOM 695 C C . ASN A 1 93 ? 2.174 7.682 3.493 1.00 96.06 93 ASN A C 1
ATOM 697 O O . ASN A 1 93 ? 2.118 7.512 4.711 1.00 96.06 93 ASN A O 1
ATOM 701 N N . VAL A 1 94 ? 2.400 6.702 2.623 1.00 97.44 94 VAL A N 1
ATOM 702 C CA . VAL A 1 94 ? 2.625 5.302 3.002 1.00 97.44 94 VAL A CA 1
ATOM 703 C C . VAL A 1 94 ? 4.109 5.000 3.173 1.00 97.44 94 VAL A C 1
ATOM 705 O O . VAL A 1 94 ? 4.968 5.667 2.585 1.00 97.44 94 VAL A O 1
ATOM 708 N N . LYS A 1 95 ? 4.427 3.971 3.961 1.00 98.19 95 LYS A N 1
ATOM 709 C CA . LYS A 1 95 ? 5.804 3.489 4.106 1.00 98.19 95 LYS A CA 1
ATOM 710 C C . LYS A 1 95 ? 6.291 2.885 2.793 1.00 98.19 95 LYS A C 1
ATOM 712 O O . LYS A 1 95 ? 5.622 2.045 2.203 1.00 98.19 95 LYS A O 1
ATOM 717 N N . GLN A 1 96 ? 7.461 3.319 2.340 1.00 98.56 96 GLN A N 1
ATOM 718 C CA . GLN A 1 96 ? 8.090 2.823 1.121 1.00 98.56 96 GLN A CA 1
ATOM 719 C C . GLN A 1 96 ? 9.283 1.950 1.490 1.00 98.56 96 GLN A C 1
ATOM 721 O O . GLN A 1 96 ? 10.297 2.459 1.960 1.00 98.56 96 GLN A O 1
ATOM 726 N N . CYS A 1 97 ? 9.169 0.652 1.244 1.00 98.50 97 CYS A N 1
ATOM 727 C CA . CYS A 1 97 ? 10.168 -0.343 1.613 1.00 98.50 97 CYS A CA 1
ATOM 728 C C . CYS A 1 97 ? 10.894 -0.885 0.379 1.00 98.50 97 CYS A C 1
ATOM 730 O O . CYS A 1 97 ? 10.262 -1.226 -0.623 1.00 98.50 97 CYS A O 1
ATOM 732 N N . VAL A 1 98 ? 12.220 -1.011 0.432 1.00 98.38 98 VAL A N 1
ATOM 733 C CA . VAL A 1 98 ? 12.971 -1.631 -0.677 1.00 98.38 98 VAL A CA 1
ATOM 734 C C . VAL A 1 98 ? 12.807 -3.148 -0.631 1.00 98.38 98 VAL A C 1
ATOM 736 O O . VAL A 1 98 ? 12.597 -3.787 -1.660 1.00 98.38 98 VAL A O 1
ATOM 739 N N . SER A 1 99 ? 12.855 -3.717 0.571 1.00 98.00 99 SER A N 1
ATOM 740 C CA . SER A 1 99 ? 12.684 -5.139 0.834 1.00 98.00 99 SER A CA 1
ATOM 741 C C . SER A 1 99 ? 11.298 -5.425 1.399 1.00 98.00 99 SER A C 1
ATOM 743 O O . SER A 1 99 ? 10.846 -4.770 2.337 1.00 98.00 99 SER A O 1
ATOM 745 N N . TYR A 1 100 ? 10.652 -6.481 0.906 1.00 97.75 100 TYR A N 1
ATOM 746 C CA . TYR A 1 100 ? 9.362 -6.935 1.432 1.00 97.75 100 TYR A CA 1
ATOM 747 C C . TYR A 1 100 ? 9.439 -7.338 2.914 1.00 97.75 100 TYR A C 1
ATOM 749 O O . TYR A 1 100 ? 8.451 -7.249 3.635 1.00 97.75 100 TYR A O 1
ATOM 757 N N . ARG A 1 101 ? 10.626 -7.738 3.396 1.00 98.44 101 ARG A N 1
ATOM 758 C CA . ARG A 1 101 ? 10.848 -8.073 4.811 1.00 98.44 101 ARG A CA 1
ATOM 759 C C . ARG A 1 101 ? 10.591 -6.885 5.731 1.00 98.44 101 ARG A C 1
ATOM 761 O O . ARG A 1 101 ? 10.165 -7.085 6.859 1.00 98.44 101 ARG A O 1
ATOM 768 N N . GLU A 1 102 ? 10.836 -5.667 5.249 1.00 98.38 102 GLU A N 1
ATOM 769 C CA . GLU A 1 102 ? 10.532 -4.456 6.010 1.00 98.38 102 GLU A CA 1
ATOM 770 C C . GLU A 1 102 ? 9.021 -4.309 6.200 1.00 98.38 102 GLU A C 1
ATOM 772 O O . GLU A 1 102 ? 8.606 -3.968 7.298 1.00 98.38 102 GLU A O 1
ATOM 777 N N . VAL A 1 103 ? 8.209 -4.638 5.183 1.00 98.00 103 VAL A N 1
ATOM 778 C CA . VAL A 1 103 ? 6.736 -4.628 5.270 1.00 98.00 103 VAL A CA 1
ATOM 779 C C . VAL A 1 103 ? 6.244 -5.676 6.262 1.00 98.00 103 VAL A C 1
ATOM 781 O O . VAL A 1 103 ? 5.437 -5.355 7.123 1.00 98.00 103 VAL A O 1
ATOM 784 N N . LEU A 1 104 ? 6.776 -6.901 6.200 1.00 97.75 104 LEU A N 1
ATOM 785 C CA . LEU A 1 104 ? 6.409 -7.979 7.130 1.00 97.75 104 LEU A CA 1
ATOM 786 C C . LEU A 1 104 ? 6.795 -7.684 8.591 1.00 97.75 104 LEU A C 1
ATOM 788 O O . LEU A 1 104 ? 6.250 -8.293 9.506 1.00 97.75 104 LEU A O 1
ATOM 792 N N . ALA A 1 105 ? 7.743 -6.771 8.819 1.00 98.12 105 ALA A N 1
ATOM 793 C CA . ALA A 1 105 ? 8.138 -6.330 10.154 1.00 98.12 105 ALA A CA 1
ATOM 794 C C . ALA A 1 105 ? 7.251 -5.196 10.709 1.00 98.12 105 ALA A C 1
ATOM 796 O O . AL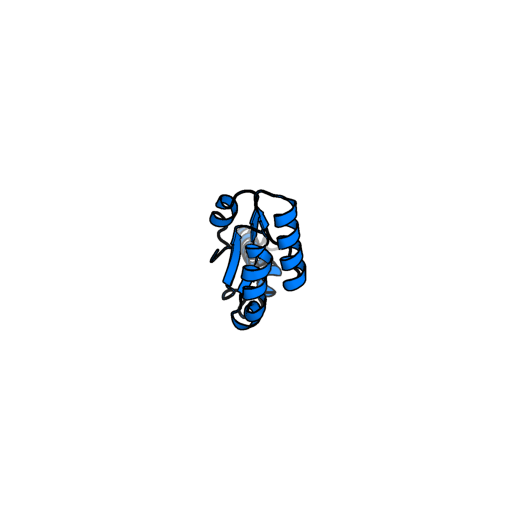A A 1 105 ? 7.370 -4.850 11.889 1.00 98.12 105 ALA A O 1
ATOM 797 N N . LEU A 1 106 ? 6.385 -4.595 9.884 1.00 96.50 106 LEU A N 1
ATOM 798 C CA . LEU A 1 106 ? 5.469 -3.538 10.306 1.00 96.50 106 LEU A CA 1
ATOM 799 C C . LEU A 1 106 ? 4.306 -4.141 11.089 1.00 96.50 106 LEU A C 1
ATOM 801 O O . LEU A 1 106 ? 3.486 -4.869 10.543 1.00 96.50 106 LEU A O 1
ATOM 805 N N . LYS A 1 107 ? 4.205 -3.784 12.371 1.00 95.50 107 LYS A N 1
ATOM 806 C CA . LYS A 1 107 ? 3.103 -4.228 13.240 1.00 95.50 107 LYS A CA 1
ATOM 807 C C . LYS A 1 107 ? 1.759 -3.635 12.835 1.00 95.50 107 LYS A C 1
ATOM 809 O O . LYS A 1 107 ? 0.724 -4.130 13.250 1.00 95.50 107 LYS A O 1
ATOM 814 N N . GLU A 1 108 ? 1.790 -2.525 12.110 1.00 92.06 108 GLU A N 1
ATOM 815 C CA . GLU A 1 108 ? 0.608 -1.850 11.605 1.00 92.06 108 GLU A CA 1
ATOM 816 C C . GLU A 1 108 ? 0.072 -2.430 10.292 1.00 92.06 108 GLU A C 1
ATOM 818 O O . GLU A 1 108 ? -0.922 -1.902 9.815 1.00 92.06 108 GLU A O 1
ATOM 823 N N . VAL A 1 109 ? 0.733 -3.419 9.681 1.00 96.44 109 VAL A N 1
ATOM 824 C CA . VAL A 1 109 ? 0.242 -4.096 8.472 1.00 96.44 109 VAL A CA 1
ATOM 825 C C . VAL A 1 109 ? -0.492 -5.363 8.893 1.00 96.44 109 VAL A C 1
ATOM 827 O O . VAL A 1 109 ? 0.104 -6.250 9.499 1.00 96.44 109 VAL A O 1
ATOM 830 N N . ASP A 1 110 ? -1.770 -5.450 8.538 1.00 96.56 110 ASP A N 1
ATOM 831 C CA . ASP A 1 110 ? -2.640 -6.577 8.875 1.00 96.56 110 ASP A CA 1
ATOM 832 C C . ASP A 1 110 ? -2.585 -7.680 7.805 1.00 96.56 110 ASP A C 1
ATOM 834 O O . ASP A 1 110 ? -2.702 -8.863 8.123 1.00 96.56 110 ASP A O 1
ATOM 838 N N . ALA A 1 111 ? -2.387 -7.306 6.534 1.00 96.19 111 ALA A N 1
ATOM 839 C CA . ALA A 1 111 ? -2.285 -8.238 5.406 1.00 96.19 111 ALA A CA 1
ATOM 840 C C . ALA A 1 111 ? -1.425 -7.688 4.249 1.00 96.19 111 ALA A C 1
ATOM 842 O O . ALA A 1 111 ? -1.194 -6.479 4.147 1.00 96.19 111 ALA A O 1
ATOM 843 N N . VAL A 1 112 ? -0.958 -8.584 3.368 1.00 96.00 112 VAL A N 1
ATOM 844 C CA . VAL A 1 112 ? -0.143 -8.284 2.171 1.00 96.00 112 VAL A CA 1
ATOM 845 C C . VAL A 1 112 ? -0.688 -8.937 0.908 1.00 96.00 112 VAL A C 1
ATOM 847 O O . VAL A 1 112 ? -1.298 -10.022 1.033 1.00 96.00 112 VAL A O 1
#

Secondary structure (DSSP, 8-state):
------HHHHHHHHHHHHHHHTS-GGGTT--TTTTS-EEEEEE--SHHIIIIIIHHHHTTTTTTTEEEEEEE-SSHHHHHHHHHHHHHHHSSPPEEESSHHHHHT-TT--B-

pLDDT: mean 84.62, std 19.03, range [38.94, 98.69]

Radius of gyration: 21.76 Å; chains: 1; bounding box: 30×40×73 Å

Sequence (112 aa):
MKASQPRRDFLKSAAAGMTAAAMSARSYARIVGANERIRLGQIGCGGRGIGAHMMGVHKHDKAENAEYVAVSDPYRGNREKAAAHCKQWYGTNVKQCVSYREVLALKEVDAV

Foldseek 3Di:
DDDDDPVVVVVVVVVVVVVVVVCPCVNVPCDVCNVVAAEAEQEDQDCCSVVPVVVVCLVCCVVNNYAYQYYEDLDPVSQVVNQVVSCVSPVDGHHYYPDVVVVVPDPNHNYD